Protein AF-A0A2V6F316-F1 (afdb_monomer)

Solvent-accessible surface area (backbone atoms only — not comparable to full-atom values): 5515 Å² total; per-residue (Å²): 133,87,65,53,74,45,78,40,52,16,22,78,84,81,56,92,60,25,28,44,51,84,75,40,68,64,63,58,66,59,52,54,49,56,42,56,74,70,65,68,68,57,51,80,41,78,49,58,54,79,90,54,59,67,70,58,47,50,53,41,53,51,50,20,51,51,50,55,50,50,49,53,53,48,50,53,64,77,50,58,76,78,77,77,82,74,78,94,83,130

Secondary structure (DSSP, 8-state):
----EEEE-B--SSS---B-TTSSS--HHHHHHHHHHTT---EEEE---SSS-HHHHHHHHHHHHHHHHHHHHHHHHHS-----------

Sequence (90 aa):
MSRGSIHANDNSGNYDDHKPPGEGNIDWKRLLTELSQIEFHGAFILELSGNKEPEIVLAEARRARHYLRGISRHLALSSPPTVNVANRTA

pLDDT: mean 88.24, std 16.68, range [43.53, 98.69]

Radius of gyration: 16.67 Å; Cα contacts (8 Å, |Δi|>4): 89; chains: 1; bounding box: 50×24×44 Å

Foldseek 3Di:
DDADEDEDAAAQVPDPQLAQAPPHDDPLLVVLLVCVVVVRGHHYHRRHDPPDDPVVVVVSNVVSVVVNVVSNVVSCVVPPPPPPPPDDDD

Mean predicted aligned error: 7.1 Å

Structure (mm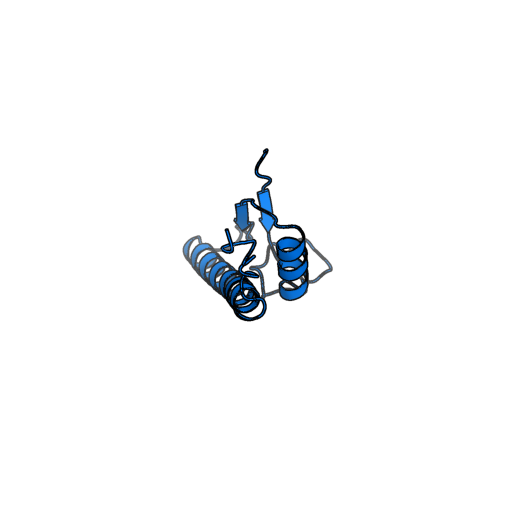CIF, N/CA/C/O backbone):
data_AF-A0A2V6F316-F1
#
_entry.id   AF-A0A2V6F316-F1
#
loop_
_atom_site.group_PDB
_atom_site.id
_atom_site.type_symbol
_atom_site.label_atom_id
_atom_site.label_alt_id
_atom_site.label_comp_id
_atom_site.label_asym_id
_atom_site.label_entity_id
_atom_site.label_seq_id
_atom_site.pdbx_PDB_ins_code
_atom_site.Cartn_x
_atom_site.Cartn_y
_atom_site.Cartn_z
_atom_site.occupancy
_atom_site.B_iso_or_equiv
_atom_site.auth_seq_id
_atom_site.auth_comp_id
_atom_site.auth_asym_id
_atom_site.auth_atom_id
_atom_site.pdbx_PDB_model_num
ATOM 1 N N . MET A 1 1 ? -23.650 8.004 1.055 1.00 50.97 1 MET A N 1
ATOM 2 C CA . MET A 1 1 ? -22.285 8.010 1.625 1.00 50.97 1 MET A CA 1
ATOM 3 C C . MET A 1 1 ? -21.300 7.990 0.467 1.00 50.97 1 MET A C 1
ATOM 5 O O . MET A 1 1 ? -21.319 7.022 -0.285 1.00 50.97 1 MET A O 1
ATOM 9 N N . SER A 1 2 ? -20.522 9.056 0.244 1.00 50.00 2 SER A N 1
ATOM 10 C CA . SER A 1 2 ? -19.479 9.023 -0.789 1.00 50.00 2 SER A CA 1
ATOM 11 C C . SER A 1 2 ? -18.361 8.099 -0.315 1.00 50.00 2 SER A C 1
ATOM 13 O O . SER A 1 2 ? -17.769 8.335 0.736 1.00 50.00 2 SER A O 1
ATOM 15 N N . ARG A 1 3 ? -18.095 7.028 -1.060 1.00 71.88 3 ARG A N 1
ATOM 16 C CA . ARG A 1 3 ? -16.949 6.155 -0.802 1.00 71.88 3 ARG A CA 1
ATOM 17 C C . ARG A 1 3 ? -15.704 6.867 -1.326 1.00 71.88 3 ARG A C 1
ATOM 19 O O . ARG A 1 3 ? -15.550 6.982 -2.536 1.00 71.88 3 ARG A O 1
ATOM 26 N N . GLY A 1 4 ? -14.882 7.408 -0.427 1.00 88.81 4 GLY A N 1
ATOM 27 C CA . GLY A 1 4 ? -13.595 8.004 -0.794 1.00 88.81 4 GLY A CA 1
ATOM 28 C C . GLY A 1 4 ? -12.623 6.953 -1.339 1.00 88.81 4 GLY A C 1
ATOM 29 O O . GLY A 1 4 ? -12.800 5.753 -1.109 1.00 88.81 4 GLY A O 1
ATOM 30 N N . SER A 1 5 ? -11.596 7.394 -2.059 1.00 93.94 5 SER A N 1
ATOM 31 C CA . SER A 1 5 ? -10.455 6.558 -2.435 1.00 93.94 5 SER A CA 1
ATOM 32 C C . SER A 1 5 ? -9.200 7.037 -1.717 1.00 93.94 5 SER A C 1
ATOM 34 O O . SER A 1 5 ? -9.004 8.230 -1.499 1.00 93.94 5 SER A O 1
ATOM 36 N N . ILE A 1 6 ? -8.351 6.085 -1.351 1.00 96.19 6 ILE A N 1
ATOM 37 C CA . ILE A 1 6 ? -6.971 6.325 -0.950 1.00 96.19 6 ILE A CA 1
ATOM 38 C C . ILE A 1 6 ? -6.103 5.879 -2.113 1.00 96.19 6 ILE A C 1
ATOM 40 O O . ILE A 1 6 ? -6.214 4.746 -2.580 1.00 96.19 6 ILE A O 1
ATOM 44 N N . HIS A 1 7 ? -5.266 6.790 -2.579 1.00 97.00 7 HIS A N 1
ATOM 45 C CA . HIS A 1 7 ? -4.231 6.531 -3.561 1.00 97.00 7 HIS A CA 1
ATOM 46 C C . HIS A 1 7 ? -2.941 6.289 -2.781 1.00 97.00 7 HIS A C 1
ATOM 48 O O . HIS A 1 7 ? -2.639 7.030 -1.846 1.00 97.00 7 HIS A O 1
ATOM 54 N N . ALA A 1 8 ? -2.271 5.178 -3.058 1.00 97.56 8 ALA A N 1
ATOM 55 C CA . ALA A 1 8 ? -1.295 4.609 -2.152 1.00 97.56 8 ALA A CA 1
ATOM 56 C C . ALA A 1 8 ? -0.024 4.181 -2.869 1.00 97.56 8 ALA A C 1
ATOM 58 O O . ALA A 1 8 ? -0.020 3.276 -3.708 1.00 97.56 8 ALA A O 1
ATOM 59 N N . ASN A 1 9 ? 1.067 4.764 -2.404 1.00 97.94 9 ASN A N 1
ATOM 60 C CA . ASN A 1 9 ? 2.427 4.341 -2.641 1.00 97.94 9 ASN A CA 1
ATOM 61 C C . ASN A 1 9 ? 3.232 4.494 -1.358 1.00 97.94 9 ASN A C 1
ATOM 63 O O . ASN A 1 9 ? 2.828 5.183 -0.425 1.00 97.94 9 ASN A O 1
ATOM 67 N N . ASP A 1 10 ? 4.374 3.832 -1.323 1.00 98.31 10 ASP A N 1
ATOM 68 C CA . ASP A 1 10 ? 5.400 4.039 -0.318 1.00 98.31 10 ASP A CA 1
ATOM 69 C C . ASP A 1 10 ? 6.487 4.974 -0.853 1.00 98.31 10 A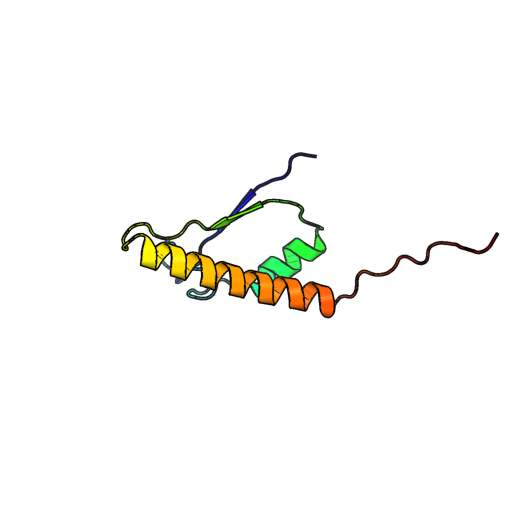SP A C 1
ATOM 71 O O . ASP A 1 10 ? 6.568 5.253 -2.056 1.00 98.31 10 ASP A O 1
ATOM 75 N N . ASN A 1 11 ? 7.348 5.443 0.043 1.00 97.25 11 ASN A N 1
ATOM 76 C CA . ASN A 1 11 ? 8.505 6.251 -0.310 1.00 97.25 11 ASN A CA 1
ATOM 77 C C . ASN A 1 11 ? 9.592 6.214 0.771 1.00 97.25 11 ASN A C 1
ATOM 79 O O . ASN A 1 11 ? 9.385 5.730 1.880 1.00 97.25 11 ASN A O 1
ATOM 83 N N . SER A 1 12 ? 10.773 6.735 0.448 1.00 96.12 12 SER A N 1
ATOM 84 C CA . SER A 1 12 ? 11.928 6.775 1.356 1.00 96.12 12 SER A CA 1
ATOM 85 C C . SER A 1 12 ? 11.935 7.996 2.290 1.00 96.12 12 SER A C 1
ATOM 87 O O . SER A 1 12 ? 12.929 8.234 2.973 1.00 96.12 12 SER A O 1
ATOM 89 N N . GLY A 1 13 ? 10.865 8.797 2.311 1.00 94.94 13 GLY A N 1
ATOM 90 C CA . GLY A 1 13 ? 10.721 10.009 3.127 1.00 94.94 13 GLY A CA 1
ATOM 91 C C . GLY A 1 13 ? 11.327 11.285 2.533 1.00 94.94 13 GLY A C 1
ATOM 92 O O . GLY A 1 13 ? 11.113 12.359 3.084 1.00 94.94 13 GLY A O 1
ATOM 93 N N . ASN A 1 14 ? 12.056 11.187 1.416 1.00 95.19 14 ASN A N 1
ATOM 94 C CA . ASN A 1 14 ? 12.759 12.325 0.805 1.00 95.19 14 ASN A CA 1
ATOM 95 C C . ASN A 1 14 ? 12.206 12.726 -0.572 1.00 95.19 14 ASN A C 1
ATOM 97 O O . ASN A 1 14 ? 12.457 13.838 -1.024 1.00 95.19 14 ASN A O 1
ATOM 101 N N . TYR A 1 15 ? 11.477 11.826 -1.234 1.00 92.56 15 TYR A N 1
ATOM 102 C CA . TYR A 1 15 ? 10.935 12.004 -2.580 1.00 92.56 15 TYR A CA 1
ATOM 103 C C . TYR A 1 15 ? 9.641 11.208 -2.723 1.00 92.56 15 TYR A C 1
ATOM 105 O O . TYR A 1 15 ? 9.401 10.278 -1.954 1.00 92.56 15 TYR A O 1
ATOM 113 N N . ASP A 1 16 ? 8.832 11.539 -3.724 1.00 93.06 16 ASP A N 1
ATOM 114 C CA . ASP A 1 16 ? 7.680 10.724 -4.102 1.00 93.06 16 ASP A CA 1
ATOM 115 C C . ASP A 1 16 ? 8.129 9.552 -4.990 1.00 93.06 16 ASP A C 1
ATOM 117 O O . ASP A 1 16 ? 8.065 9.596 -6.215 1.00 93.06 16 ASP A O 1
ATOM 121 N N . ASP A 1 17 ? 8.696 8.518 -4.362 1.00 94.12 17 ASP A N 1
ATOM 122 C CA . ASP A 1 17 ? 9.345 7.410 -5.079 1.00 94.12 17 ASP A CA 1
ATOM 123 C C . ASP A 1 17 ? 8.354 6.465 -5.791 1.00 94.12 17 ASP A C 1
ATOM 125 O O . ASP A 1 17 ? 8.779 5.580 -6.539 1.00 94.12 17 ASP A O 1
ATOM 129 N N . HIS A 1 18 ? 7.051 6.583 -5.510 1.00 96.81 18 HIS A N 1
ATOM 130 C CA . HIS A 1 18 ? 6.017 5.649 -5.968 1.00 96.81 18 HIS A CA 1
ATOM 131 C C . HIS A 1 18 ? 6.362 4.162 -5.723 1.00 96.81 18 HIS A C 1
ATOM 133 O O . HIS A 1 18 ? 6.122 3.289 -6.567 1.00 96.81 18 HIS A O 1
ATOM 139 N N . LYS A 1 19 ? 6.969 3.856 -4.567 1.00 97.38 19 LYS A N 1
ATOM 140 C CA . LYS A 1 19 ? 7.358 2.486 -4.206 1.00 97.38 19 LYS A CA 1
ATOM 141 C C . LYS A 1 19 ? 6.135 1.633 -3.857 1.00 97.38 19 LYS A C 1
ATOM 143 O O . LYS A 1 19 ? 5.114 2.162 -3.413 1.00 97.38 19 LYS A O 1
ATOM 148 N N . PRO A 1 20 ? 6.224 0.302 -3.988 1.00 98.00 20 PRO A N 1
ATOM 149 C CA . PRO A 1 20 ? 5.195 -0.594 -3.477 1.00 98.00 20 PRO A CA 1
ATOM 150 C C . PRO A 1 20 ? 5.053 -0.457 -1.948 1.00 98.00 20 PRO A C 1
ATOM 152 O O . PRO A 1 20 ? 6.069 -0.451 -1.252 1.00 98.00 20 PRO A O 1
ATOM 155 N N . PRO A 1 21 ? 3.823 -0.384 -1.399 1.00 98.50 21 PRO A N 1
ATOM 156 C CA . PRO A 1 21 ? 3.582 -0.479 0.040 1.00 98.50 21 PRO A CA 1
ATOM 157 C C . PRO A 1 21 ? 4.375 -1.604 0.718 1.00 98.50 21 PRO A C 1
ATOM 159 O O . PRO A 1 21 ? 4.227 -2.773 0.350 1.00 98.50 21 PRO A O 1
ATOM 162 N N . GLY A 1 22 ? 5.187 -1.240 1.715 1.00 98.00 22 GLY A N 1
ATOM 163 C CA . GLY A 1 22 ? 6.080 -2.142 2.447 1.00 98.00 22 GLY A CA 1
ATOM 164 C C . GLY A 1 22 ? 7.537 -2.124 1.968 1.00 98.00 22 GLY A C 1
ATOM 165 O O . GLY A 1 22 ? 8.373 -2.781 2.584 1.00 98.00 22 GLY A O 1
ATOM 166 N N . GLU A 1 23 ? 7.854 -1.388 0.899 1.00 97.50 23 GLU A N 1
ATOM 167 C CA . GLU A 1 23 ? 9.221 -1.220 0.377 1.00 97.50 23 GLU A CA 1
ATOM 168 C C . GLU A 1 23 ? 9.811 0.182 0.665 1.00 97.50 23 GLU A C 1
ATOM 170 O O . GLU A 1 23 ? 10.909 0.511 0.202 1.00 97.50 23 GLU A O 1
ATOM 175 N N . GLY A 1 24 ? 9.096 1.020 1.423 1.00 96.88 24 GLY A N 1
ATOM 176 C CA . GLY A 1 24 ? 9.561 2.324 1.895 1.00 96.88 24 GLY A CA 1
ATOM 177 C C . GLY A 1 24 ? 9.451 2.481 3.414 1.00 96.88 24 GLY A C 1
ATOM 178 O O . GLY A 1 24 ? 9.608 1.521 4.167 1.00 96.88 24 GLY A O 1
ATOM 179 N N . ASN A 1 25 ? 9.232 3.719 3.854 1.00 97.94 25 ASN A N 1
ATOM 180 C CA . ASN A 1 25 ? 9.306 4.133 5.253 1.00 97.94 25 ASN A CA 1
ATOM 181 C C . ASN A 1 25 ? 7.933 4.407 5.886 1.00 97.94 25 ASN A C 1
ATOM 183 O O . ASN A 1 25 ? 7.875 4.741 7.071 1.00 97.94 25 ASN A O 1
ATOM 187 N N . ILE A 1 26 ? 6.832 4.296 5.134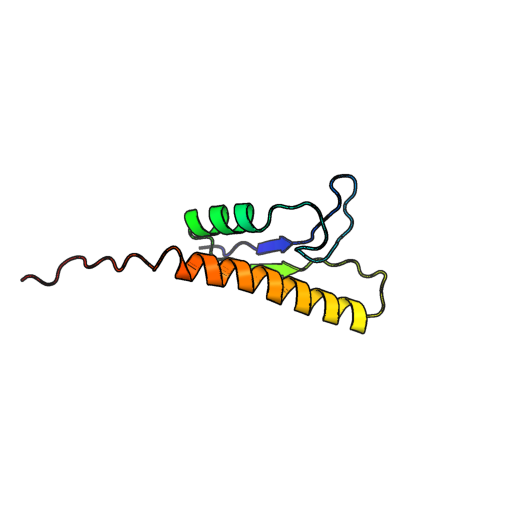 1.00 97.94 26 ILE A N 1
ATOM 188 C CA . ILE A 1 26 ? 5.493 4.496 5.696 1.00 97.94 26 ILE A CA 1
ATOM 189 C C . ILE A 1 26 ? 5.166 3.365 6.679 1.00 97.94 26 ILE A C 1
ATOM 191 O O . ILE A 1 26 ? 5.246 2.179 6.356 1.00 97.94 26 ILE A O 1
ATOM 195 N N . ASP A 1 27 ? 4.710 3.728 7.881 1.00 98.12 27 ASP A N 1
ATOM 196 C CA . ASP A 1 27 ? 4.148 2.770 8.836 1.00 98.12 27 ASP A CA 1
ATOM 197 C C . ASP A 1 27 ? 2.719 2.376 8.429 1.00 98.12 27 ASP A C 1
ATOM 199 O O . ASP A 1 27 ? 1.711 2.889 8.929 1.00 98.12 27 ASP A O 1
ATOM 203 N N . TRP A 1 28 ? 2.631 1.427 7.497 1.00 98.25 28 TRP A N 1
ATOM 204 C CA . TRP A 1 28 ? 1.360 0.906 6.995 1.00 98.25 28 TRP A CA 1
ATOM 205 C C . TRP A 1 28 ? 0.525 0.211 8.066 1.00 98.25 28 TRP A C 1
ATOM 207 O O . TRP A 1 28 ? -0.703 0.205 7.972 1.00 98.25 28 TRP A O 1
ATOM 217 N N . LYS A 1 29 ? 1.156 -0.380 9.089 1.00 97.69 29 LYS A N 1
ATOM 218 C CA . LYS A 1 29 ? 0.417 -1.043 10.167 1.00 97.69 29 LYS A CA 1
ATOM 219 C C . LYS A 1 29 ? -0.337 -0.013 10.991 1.00 97.69 29 LYS A C 1
ATOM 221 O O . LYS A 1 29 ? -1.523 -0.216 11.261 1.00 97.69 29 LYS A O 1
ATOM 226 N N . ARG A 1 30 ? 0.321 1.088 11.353 1.00 97.69 30 ARG A N 1
ATOM 227 C CA . ARG A 1 30 ? -0.323 2.199 12.049 1.00 97.69 30 ARG A CA 1
ATOM 228 C C . ARG A 1 30 ? -1.430 2.816 11.199 1.00 97.69 30 ARG A C 1
ATOM 230 O O . ARG A 1 30 ? -2.560 2.885 11.675 1.00 97.69 30 ARG A O 1
ATOM 237 N N . LEU A 1 31 ? -1.149 3.154 9.938 1.00 97.62 31 LEU A N 1
ATOM 238 C CA . LEU A 1 31 ? -2.145 3.746 9.035 1.00 97.62 31 LEU A CA 1
ATOM 239 C C . LEU A 1 31 ? -3.401 2.869 8.908 1.00 97.62 31 LEU A C 1
ATOM 241 O O . LEU A 1 31 ? -4.518 3.346 9.092 1.00 97.62 31 LEU A O 1
ATOM 245 N N . LEU A 1 32 ? -3.237 1.571 8.631 1.00 97.06 32 LEU A N 1
ATOM 246 C CA . LEU A 1 32 ? -4.370 0.652 8.491 1.00 97.06 32 LEU A CA 1
ATOM 247 C C . LEU A 1 32 ? -5.118 0.426 9.812 1.00 97.06 32 LEU A C 1
ATOM 249 O O . LEU A 1 32 ? -6.322 0.176 9.787 1.00 97.06 32 LEU A O 1
ATOM 253 N N . THR A 1 33 ? -4.436 0.538 10.955 1.00 96.38 33 THR A N 1
ATOM 254 C CA . THR A 1 33 ? -5.086 0.497 12.273 1.00 96.38 33 THR A CA 1
ATOM 255 C C . THR A 1 33 ? -5.992 1.710 12.462 1.00 96.38 33 THR A C 1
ATOM 257 O O . THR A 1 33 ? -7.157 1.544 12.812 1.00 96.38 33 THR A O 1
ATOM 260 N N . GLU A 1 34 ? -5.496 2.914 12.174 1.00 96.00 34 GLU A N 1
ATOM 261 C CA . GLU A 1 34 ? -6.264 4.159 12.304 1.00 96.00 34 GLU A CA 1
ATOM 262 C C . GLU A 1 34 ? -7.461 4.181 11.334 1.00 96.00 34 GLU A C 1
ATOM 264 O O . GLU A 1 34 ? -8.586 4.468 11.742 1.00 96.00 34 GLU A O 1
ATOM 269 N N . LEU A 1 35 ? -7.267 3.763 10.075 1.00 94.81 35 LEU A N 1
ATOM 270 C CA . LEU A 1 35 ? -8.359 3.629 9.098 1.00 94.81 35 LEU A CA 1
ATOM 271 C C . LEU A 1 35 ? -9.422 2.613 9.536 1.00 94.81 35 LEU A C 1
ATOM 273 O O . LEU A 1 35 ? -10.613 2.825 9.305 1.00 94.81 35 LEU A O 1
ATOM 277 N N . SER A 1 36 ? -9.006 1.517 10.178 1.00 93.00 36 SER A N 1
ATOM 278 C CA . SER A 1 36 ? -9.936 0.533 10.733 1.00 93.00 36 SER A CA 1
ATOM 279 C C . SER A 1 36 ? -10.745 1.098 11.902 1.00 93.00 36 SER A C 1
ATOM 281 O O . SER A 1 36 ? -11.913 0.749 12.035 1.00 93.00 36 SER A O 1
ATOM 283 N N . GLN A 1 37 ? -10.150 1.944 12.749 1.00 92.50 37 GLN A N 1
ATOM 284 C CA . GLN A 1 37 ? -10.815 2.530 13.921 1.00 92.50 37 GLN A CA 1
ATOM 285 C C . GLN A 1 37 ? -11.906 3.535 13.546 1.00 92.50 37 GLN A C 1
ATOM 287 O O . GLN A 1 37 ? -12.892 3.655 14.266 1.00 92.50 37 GLN A O 1
ATOM 292 N N . ILE A 1 38 ? -11.745 4.231 12.420 1.00 92.69 38 ILE A N 1
ATOM 293 C CA . ILE A 1 38 ? -12.758 5.154 11.889 1.00 92.69 38 ILE A CA 1
ATOM 294 C C . ILE A 1 38 ? -13.736 4.476 10.920 1.00 92.69 38 ILE A C 1
ATOM 296 O O . ILE A 1 38 ? -14.473 5.165 10.217 1.00 92.69 38 ILE A O 1
ATOM 300 N N . GLU A 1 39 ? -13.703 3.142 10.834 1.00 91.00 39 GLU A N 1
ATOM 301 C CA . GLU A 1 39 ? -14.538 2.346 9.931 1.00 91.00 39 GLU A CA 1
ATOM 302 C C . GLU A 1 39 ? -14.488 2.860 8.482 1.00 91.00 39 GLU A C 1
ATOM 304 O O . GLU A 1 39 ? -15.512 3.020 7.809 1.00 91.00 39 GLU A O 1
ATOM 309 N N . PHE A 1 40 ? -13.287 3.155 7.980 1.00 91.94 40 PHE A N 1
ATOM 310 C CA . PHE A 1 40 ? -13.129 3.648 6.617 1.00 91.94 40 PHE A CA 1
ATOM 311 C C . PHE A 1 40 ? -13.594 2.599 5.593 1.00 91.94 40 PHE A C 1
ATOM 313 O O . PHE A 1 40 ? -13.060 1.493 5.516 1.00 91.94 40 PHE A O 1
ATOM 320 N N . HIS A 1 41 ? -14.560 2.977 4.752 1.00 91.31 41 HIS A N 1
ATOM 321 C CA . HIS A 1 41 ? -15.096 2.142 3.676 1.00 91.31 41 HIS A CA 1
ATOM 322 C C . HIS A 1 41 ? -14.871 2.810 2.315 1.00 91.31 41 HIS A C 1
ATOM 324 O O . HIS A 1 41 ? -15.756 3.477 1.770 1.00 91.31 41 HIS A O 1
ATOM 330 N N . GLY A 1 42 ? -13.680 2.604 1.757 1.00 92.62 42 GLY A N 1
ATOM 331 C CA . GLY A 1 42 ? -13.253 3.185 0.487 1.00 92.62 42 GLY A CA 1
ATOM 332 C C . GLY A 1 42 ? -12.289 2.297 -0.295 1.00 92.62 42 GLY A C 1
ATOM 333 O O . GLY A 1 42 ? -11.848 1.253 0.188 1.00 92.62 42 GLY A O 1
ATOM 334 N N . ALA A 1 43 ? -11.989 2.699 -1.529 1.00 93.00 43 ALA A N 1
ATOM 335 C CA . ALA A 1 43 ? -11.043 1.979 -2.378 1.00 93.00 43 ALA A CA 1
ATOM 336 C C . ALA A 1 43 ? -9.598 2.314 -1.989 1.00 93.00 43 ALA A C 1
ATOM 338 O O . ALA A 1 43 ? -9.294 3.463 -1.685 1.00 93.00 43 ALA A O 1
ATOM 339 N N . PHE A 1 44 ? -8.712 1.323 -2.058 1.00 95.44 44 PHE A N 1
ATOM 340 C CA . PHE A 1 44 ? -7.264 1.519 -2.009 1.00 95.44 44 PHE A CA 1
ATOM 341 C C . PHE A 1 44 ? -6.714 1.305 -3.422 1.00 95.44 44 PHE A C 1
ATOM 343 O O . PHE A 1 44 ? -6.823 0.203 -3.966 1.00 95.44 44 PHE A O 1
ATOM 350 N N . ILE A 1 45 ? -6.173 2.358 -4.022 1.00 96.81 45 ILE A N 1
ATOM 351 C CA . ILE A 1 45 ? -5.625 2.381 -5.379 1.00 96.81 45 ILE A CA 1
ATOM 352 C C . ILE A 1 45 ? -4.105 2.416 -5.251 1.00 96.81 45 ILE A C 1
ATOM 354 O O . ILE A 1 45 ? -3.574 3.295 -4.587 1.00 96.81 45 ILE A O 1
ATOM 358 N N . LEU A 1 46 ? -3.404 1.451 -5.847 1.00 97.69 46 LEU A N 1
ATOM 359 C CA . LEU A 1 46 ? -1.939 1.422 -5.830 1.00 97.69 46 LEU A CA 1
ATOM 360 C C . LEU A 1 46 ? -1.388 2.321 -6.944 1.00 97.69 46 LEU A C 1
ATOM 362 O O . LEU A 1 46 ? -1.640 2.047 -8.116 1.00 97.69 46 LEU A O 1
ATOM 366 N N . GLU A 1 47 ? -0.624 3.349 -6.580 1.00 96.44 47 GLU A N 1
ATOM 367 C CA . GLU A 1 47 ? 0.014 4.293 -7.510 1.00 96.44 47 GLU A CA 1
ATOM 368 C C . GLU A 1 47 ? 1.516 4.021 -7.606 1.00 96.44 47 GLU A C 1
ATOM 370 O O . GLU A 1 47 ? 2.338 4.676 -6.972 1.00 96.44 47 GLU A O 1
ATOM 375 N N . LEU A 1 48 ? 1.882 3.001 -8.379 1.00 96.25 48 LEU A N 1
ATOM 376 C CA . LEU A 1 48 ? 3.272 2.556 -8.494 1.00 96.25 48 LEU A CA 1
ATOM 377 C C . LEU A 1 48 ? 4.014 3.252 -9.634 1.00 96.25 48 LEU A C 1
ATOM 379 O O . LEU A 1 48 ? 3.406 3.660 -10.625 1.00 96.25 48 LEU A O 1
ATOM 383 N N . SER A 1 49 ? 5.342 3.324 -9.516 1.00 89.25 49 SER A N 1
ATOM 384 C CA . SER A 1 49 ? 6.185 3.916 -10.553 1.00 89.25 49 SER A CA 1
ATOM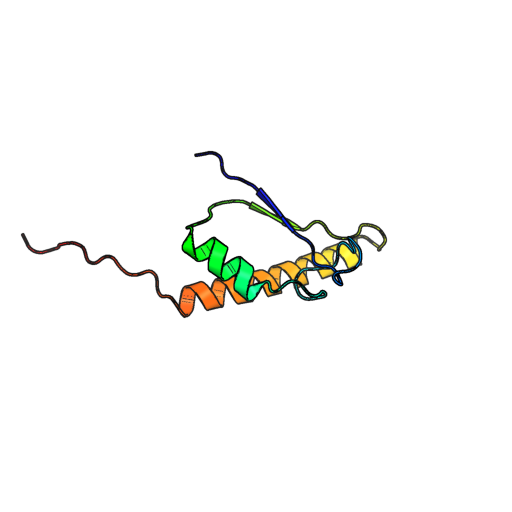 385 C C . SER A 1 49 ? 6.041 3.172 -11.883 1.00 89.25 49 SER A C 1
ATOM 387 O O . SER A 1 49 ? 6.246 1.959 -11.963 1.00 89.25 49 SER A O 1
ATOM 389 N N . GLY A 1 50 ? 5.723 3.916 -12.944 1.00 83.88 50 GLY A N 1
ATOM 390 C CA . GLY A 1 50 ? 5.575 3.397 -14.307 1.00 83.88 50 GLY A CA 1
ATOM 391 C C . GLY A 1 50 ? 6.886 3.294 -15.092 1.00 83.88 50 GLY A C 1
ATOM 392 O O . GLY A 1 50 ? 6.851 3.087 -16.298 1.00 83.88 50 GLY A O 1
ATOM 393 N N . ASN A 1 51 ? 8.042 3.473 -14.446 1.00 91.25 51 ASN A N 1
ATOM 394 C CA . ASN A 1 51 ? 9.352 3.465 -15.109 1.00 91.25 51 ASN A CA 1
ATOM 395 C C . ASN A 1 51 ? 9.964 2.061 -15.292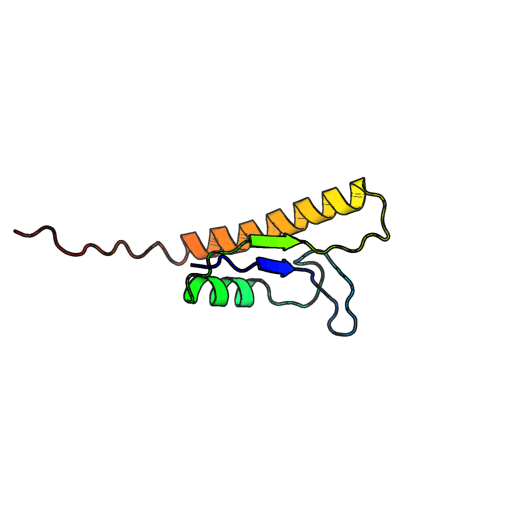 1.00 91.25 51 ASN A C 1
ATOM 397 O O . ASN A 1 51 ? 11.147 1.948 -15.613 1.00 91.25 51 ASN A O 1
ATOM 401 N N . LYS A 1 52 ? 9.182 1.002 -15.062 1.00 92.88 52 LYS A N 1
ATOM 402 C CA . LYS A 1 52 ? 9.580 -0.406 -15.190 1.00 92.88 52 LYS A CA 1
ATOM 403 C C . LYS A 1 52 ? 8.687 -1.107 -16.208 1.00 92.88 52 LYS A C 1
ATOM 405 O O . LYS A 1 52 ? 7.578 -0.652 -16.481 1.00 92.88 52 LYS A O 1
ATOM 410 N N . GLU A 1 53 ? 9.145 -2.257 -16.693 1.00 97.31 53 GLU A N 1
ATOM 411 C CA . GLU A 1 53 ? 8.333 -3.126 -17.548 1.00 97.31 53 GLU A CA 1
ATOM 412 C C . GLU A 1 53 ? 6.998 -3.497 -16.866 1.00 97.31 53 GLU A C 1
ATOM 414 O O . GLU A 1 53 ? 6.985 -3.759 -15.651 1.00 97.31 53 GLU A O 1
ATOM 419 N N . PRO A 1 54 ? 5.872 -3.551 -17.605 1.00 95.81 54 PRO A N 1
ATOM 420 C CA . PRO A 1 54 ? 4.543 -3.800 -17.040 1.00 95.81 54 PRO A CA 1
ATOM 421 C C . PRO A 1 54 ? 4.447 -5.058 -16.169 1.00 95.81 54 PRO A C 1
ATOM 423 O O . PRO A 1 54 ? 3.744 -5.067 -15.157 1.00 95.81 54 PRO A O 1
ATOM 426 N N . GLU A 1 55 ? 5.171 -6.121 -16.515 1.00 97.19 55 GLU A N 1
ATOM 427 C CA . GLU A 1 55 ? 5.206 -7.377 -15.764 1.00 97.19 55 GLU A CA 1
ATOM 428 C C . GLU A 1 55 ? 5.827 -7.187 -14.377 1.00 97.19 55 GLU A C 1
ATOM 430 O O . GLU A 1 55 ? 5.362 -7.776 -13.395 1.00 97.19 55 GLU A O 1
ATOM 435 N N . ILE A 1 56 ? 6.851 -6.334 -14.282 1.00 96.81 56 ILE A N 1
ATOM 436 C CA . ILE A 1 56 ? 7.506 -5.989 -13.019 1.00 96.81 56 ILE A CA 1
ATOM 437 C C . ILE A 1 56 ? 6.543 -5.171 -12.160 1.00 96.81 56 ILE A C 1
ATOM 439 O O . ILE A 1 56 ? 6.333 -5.513 -10.992 1.00 96.81 56 ILE A O 1
ATOM 443 N N . VAL A 1 57 ? 5.897 -4.159 -12.748 1.00 96.69 57 VAL A N 1
ATOM 444 C CA . VAL A 1 57 ? 4.899 -3.323 -12.058 1.00 96.69 57 VAL A CA 1
ATOM 445 C C . VAL A 1 57 ? 3.738 -4.177 -11.544 1.00 96.69 57 VAL A C 1
ATOM 447 O O . VAL A 1 57 ? 3.314 -4.039 -10.396 1.00 96.69 57 VAL A O 1
ATOM 450 N N . LEU A 1 58 ? 3.248 -5.129 -12.343 1.00 97.12 58 LEU A N 1
ATOM 451 C CA . LEU A 1 58 ? 2.177 -6.034 -11.929 1.00 97.12 58 LEU A CA 1
ATOM 452 C C . LEU A 1 58 ? 2.618 -6.966 -10.792 1.00 97.12 58 LEU A C 1
ATOM 454 O O . LEU A 1 58 ? 1.853 -7.209 -9.853 1.00 97.12 58 LEU A O 1
ATOM 458 N N . ALA A 1 59 ? 3.843 -7.492 -10.847 1.00 97.81 59 ALA A N 1
ATOM 459 C CA . ALA A 1 59 ? 4.391 -8.314 -9.773 1.00 97.81 59 ALA A CA 1
ATOM 460 C C . ALA A 1 59 ? 4.533 -7.515 -8.465 1.00 97.81 59 ALA A C 1
ATOM 462 O O . ALA A 1 59 ? 4.204 -8.027 -7.392 1.00 97.81 59 ALA A O 1
ATOM 463 N N . GLU A 1 60 ? 4.974 -6.262 -8.551 1.00 97.56 60 GLU A N 1
ATOM 464 C CA . GLU A 1 60 ? 5.053 -5.311 -7.438 1.00 97.56 60 GLU A CA 1
ATOM 465 C C . GLU A 1 60 ? 3.677 -5.004 -6.845 1.00 97.56 60 GLU A C 1
ATOM 467 O O . GLU A 1 60 ? 3.478 -5.158 -5.638 1.00 97.56 60 GLU A O 1
ATOM 472 N N . ALA A 1 61 ? 2.687 -4.700 -7.687 1.00 97.94 61 ALA A N 1
ATOM 473 C CA . ALA A 1 61 ? 1.309 -4.469 -7.259 1.00 97.94 61 ALA A CA 1
ATOM 474 C C . ALA A 1 61 ? 0.724 -5.676 -6.515 1.00 97.94 61 ALA A C 1
ATOM 476 O O . ALA A 1 61 ? 0.045 -5.526 -5.494 1.00 97.94 61 ALA A O 1
ATOM 477 N N . ARG A 1 62 ? 1.021 -6.900 -6.975 1.00 98.38 62 ARG A N 1
ATOM 478 C CA . ARG A 1 62 ? 0.606 -8.126 -6.279 1.00 98.38 62 ARG A CA 1
ATOM 479 C C . ARG A 1 62 ? 1.255 -8.229 -4.903 1.00 98.38 62 ARG A C 1
ATOM 481 O O . ARG A 1 62 ? 0.539 -8.512 -3.941 1.00 98.38 62 ARG A O 1
ATOM 488 N N . ARG A 1 63 ? 2.565 -7.984 -4.785 1.00 98.38 63 ARG A N 1
ATOM 489 C CA . ARG A 1 63 ? 3.278 -8.024 -3.494 1.00 98.38 63 ARG A CA 1
ATOM 490 C C . ARG A 1 63 ? 2.746 -6.978 -2.518 1.00 98.38 63 ARG A C 1
ATOM 492 O O . ARG A 1 63 ? 2.360 -7.354 -1.414 1.00 98.38 63 ARG A O 1
ATOM 499 N N . ALA A 1 64 ? 2.606 -5.727 -2.951 1.00 98.44 64 ALA A N 1
ATOM 500 C CA . ALA A 1 64 ? 2.013 -4.653 -2.154 1.00 98.44 64 ALA A CA 1
ATOM 501 C C . ALA A 1 64 ? 0.604 -5.009 -1.664 1.00 98.44 64 ALA A C 1
ATOM 503 O O . ALA A 1 64 ? 0.290 -4.897 -0.479 1.00 98.44 64 ALA A O 1
ATOM 504 N N . ARG A 1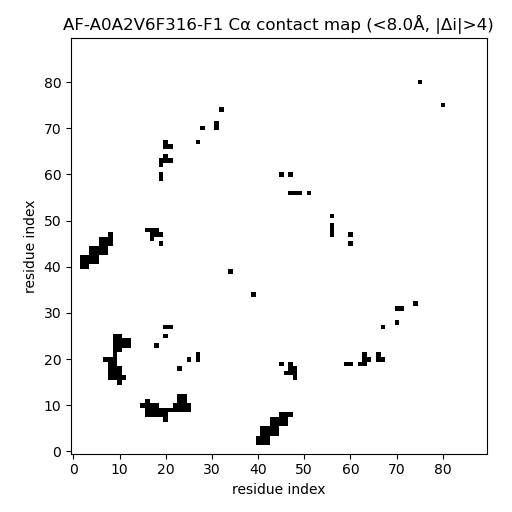 65 ? -0.250 -5.528 -2.555 1.00 98.31 65 ARG A N 1
ATOM 505 C CA . ARG A 1 65 ? -1.592 -5.982 -2.174 1.00 98.31 65 ARG A CA 1
ATOM 506 C C . ARG A 1 65 ? -1.545 -7.109 -1.143 1.00 98.31 65 ARG A C 1
ATOM 508 O O . ARG A 1 65 ? -2.362 -7.121 -0.223 1.00 98.31 65 ARG A O 1
ATOM 515 N N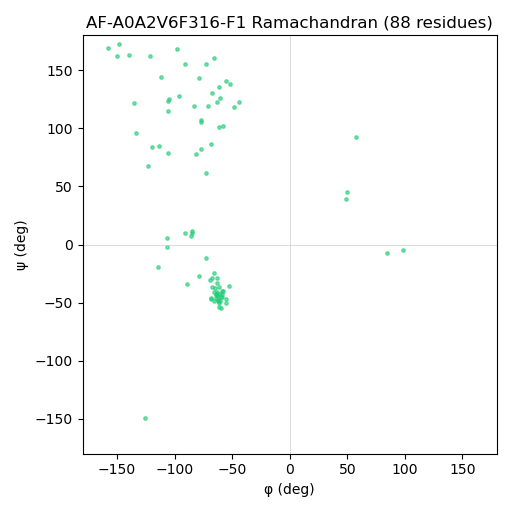 . HIS A 1 66 ? -0.648 -8.082 -1.303 1.00 98.62 66 HIS A N 1
ATOM 516 C CA . HIS A 1 66 ? -0.488 -9.169 -0.336 1.00 98.62 66 HIS A CA 1
ATOM 517 C C . HIS A 1 66 ? -0.037 -8.647 1.031 1.00 98.62 66 HIS A C 1
ATOM 519 O O . HIS A 1 66 ? -0.612 -9.060 2.037 1.00 98.62 66 HIS A O 1
ATOM 525 N N . TYR A 1 67 ? 0.910 -7.709 1.058 1.00 98.69 67 TYR A N 1
ATOM 526 C CA . TYR A 1 67 ? 1.388 -7.053 2.271 1.00 98.69 67 TYR A CA 1
ATOM 527 C C . TYR A 1 67 ? 0.258 -6.320 3.011 1.00 98.69 67 TYR A C 1
ATOM 529 O O . TYR A 1 67 ? -0.047 -6.656 4.159 1.00 98.69 67 TYR A O 1
ATOM 537 N N . LEU A 1 68 ? -0.456 -5.419 2.324 1.00 98.38 68 LEU A N 1
ATOM 538 C CA . LEU A 1 68 ? -1.581 -4.675 2.903 1.00 98.38 68 LEU A CA 1
ATOM 539 C C . LEU A 1 68 ? -2.690 -5.614 3.398 1.00 98.38 68 LEU A C 1
ATOM 541 O O . LEU A 1 68 ? -3.161 -5.480 4.527 1.00 98.38 68 LEU A O 1
ATOM 545 N N . ARG A 1 69 ? -3.070 -6.631 2.606 1.00 97.44 69 ARG A N 1
ATOM 546 C CA . ARG A 1 69 ? -4.066 -7.629 3.042 1.00 97.44 69 ARG A CA 1
ATOM 547 C C . ARG A 1 69 ? -3.604 -8.443 4.244 1.00 97.44 69 ARG A C 1
ATOM 549 O O . ARG A 1 69 ? -4.456 -8.853 5.030 1.00 97.44 69 ARG A O 1
ATOM 556 N N . GLY A 1 70 ? -2.307 -8.711 4.369 1.00 98.19 70 GLY A N 1
ATOM 557 C CA . GLY A 1 70 ? -1.733 -9.390 5.526 1.00 98.19 70 GLY A CA 1
ATOM 558 C C . GLY A 1 70 ? -1.976 -8.595 6.805 1.00 98.19 70 GLY A C 1
ATOM 559 O O . GLY A 1 70 ? -2.518 -9.141 7.767 1.00 98.19 70 GLY A O 1
ATOM 560 N N . ILE A 1 71 ? -1.680 -7.293 6.774 1.00 97.69 71 ILE A N 1
ATOM 561 C CA . ILE A 1 71 ? -1.943 -6.375 7.889 1.00 97.69 71 ILE A CA 1
ATOM 562 C C . ILE A 1 71 ? -3.441 -6.318 8.191 1.00 97.69 71 ILE A C 1
ATOM 564 O O . ILE A 1 71 ? -3.838 -6.592 9.322 1.00 97.69 71 ILE A O 1
ATOM 568 N N . SER A 1 72 ? -4.288 -6.035 7.195 1.00 95.12 72 SER A N 1
ATOM 569 C CA . SER A 1 72 ? -5.739 -5.923 7.407 1.00 95.12 72 SER A CA 1
ATOM 570 C C . SER A 1 72 ? -6.351 -7.210 7.963 1.00 95.12 72 SER A C 1
ATOM 572 O O . SER A 1 72 ? -7.196 -7.159 8.853 1.00 95.12 72 SER A O 1
ATOM 574 N N . ARG A 1 73 ? -5.914 -8.383 7.478 1.00 95.38 73 ARG A N 1
ATOM 575 C CA . ARG A 1 73 ? -6.365 -9.677 8.009 1.00 95.38 73 ARG A CA 1
ATOM 576 C C . ARG A 1 73 ? -5.932 -9.859 9.458 1.00 95.38 73 ARG A C 1
ATOM 578 O O . ARG A 1 73 ? -6.727 -10.344 10.253 1.00 95.38 73 ARG A O 1
ATOM 585 N N . HIS A 1 74 ? -4.696 -9.500 9.796 1.00 95.00 74 HIS A N 1
ATOM 586 C CA . HIS A 1 74 ? -4.221 -9.584 11.171 1.00 95.00 74 HIS A CA 1
ATOM 587 C C . HIS A 1 74 ? -5.028 -8.662 12.094 1.00 95.00 74 HIS A C 1
ATOM 589 O O . HIS A 1 74 ? -5.480 -9.117 13.136 1.00 95.00 74 HIS A O 1
ATOM 595 N N . LEU A 1 75 ? -5.293 -7.417 11.687 1.00 92.38 75 LEU A N 1
ATOM 596 C CA . LEU A 1 75 ? -6.128 -6.482 12.454 1.00 92.38 75 LEU A CA 1
ATOM 597 C C . LEU A 1 75 ? -7.542 -7.032 12.692 1.00 92.38 75 LEU A C 1
ATOM 599 O O . LEU A 1 75 ? -8.014 -7.015 13.824 1.00 92.38 75 LEU A O 1
ATOM 603 N N . ALA A 1 76 ? -8.175 -7.602 11.663 1.00 88.81 76 ALA A N 1
ATOM 604 C CA . ALA A 1 76 ? -9.511 -8.192 11.775 1.00 88.81 76 ALA A CA 1
ATOM 605 C C . ALA A 1 76 ? -9.574 -9.440 12.680 1.00 88.81 76 ALA A C 1
ATOM 607 O O . ALA A 1 76 ? -10.639 -9.778 13.189 1.00 88.81 76 ALA A O 1
ATOM 608 N N . LEU A 1 77 ? -8.457 -10.155 12.852 1.00 89.81 77 LEU A N 1
ATOM 609 C CA . LEU A 1 77 ? -8.370 -11.322 13.738 1.00 89.81 77 LEU A CA 1
ATOM 610 C C . LEU A 1 77 ? -7.980 -10.937 15.173 1.00 89.81 77 LEU A C 1
ATOM 612 O O . LEU A 1 77 ? -8.440 -11.580 16.112 1.00 89.81 77 LEU A O 1
ATOM 616 N N . SER A 1 78 ? -7.138 -9.913 15.342 1.00 82.75 78 SER A N 1
ATOM 617 C CA . SER A 1 78 ? -6.665 -9.425 16.648 1.00 82.75 78 SER A CA 1
ATOM 618 C C . SER A 1 78 ? -7.694 -8.549 17.365 1.00 82.75 78 SER A C 1
ATOM 620 O O . SER A 1 78 ? -7.725 -8.520 18.592 1.00 82.75 78 SER A O 1
ATOM 622 N N . SER A 1 79 ? -8.560 -7.881 16.606 1.00 65.31 79 SER A N 1
ATOM 623 C CA . SER A 1 79 ? -9.775 -7.234 17.090 1.00 65.31 79 SER A CA 1
ATOM 624 C C . SER A 1 79 ? -10.955 -7.995 16.489 1.00 65.31 79 SER A C 1
ATOM 626 O O . SER A 1 79 ? -11.424 -7.600 15.418 1.00 65.31 79 SER A O 1
ATOM 628 N N . PRO A 1 80 ? -11.412 -9.114 17.097 1.00 53.94 80 PRO A N 1
ATOM 629 C CA . PRO A 1 80 ? -12.601 -9.788 16.601 1.00 53.94 80 PRO A CA 1
ATOM 630 C C . PRO A 1 80 ? -13.711 -8.742 16.494 1.00 53.94 80 PRO A C 1
ATOM 632 O O . PRO A 1 80 ? -13.803 -7.909 17.404 1.00 53.94 80 PRO A O 1
ATOM 635 N N . PRO A 1 81 ? -14.527 -8.740 15.418 1.00 52.31 81 PRO A N 1
ATOM 636 C CA . PRO A 1 81 ? -15.691 -7.871 15.368 1.00 52.31 81 PRO A CA 1
ATOM 637 C C . PRO A 1 81 ? -16.411 -8.072 16.690 1.00 52.31 81 PRO A C 1
ATOM 639 O O . PRO A 1 81 ? -16.757 -9.205 17.036 1.00 52.31 81 PRO A O 1
ATOM 642 N N . THR A 1 82 ? -16.520 -7.004 17.478 1.00 52.62 82 THR A N 1
ATOM 643 C CA . THR A 1 82 ? -17.294 -7.033 18.705 1.00 52.62 82 THR A CA 1
ATOM 644 C C . THR A 1 82 ? -18.684 -7.428 18.258 1.00 52.62 82 THR A C 1
ATOM 646 O O . THR A 1 82 ? -19.408 -6.645 17.645 1.00 52.62 82 THR A O 1
ATOM 649 N N . VAL A 1 83 ? -19.027 -8.701 18.464 1.00 48.34 83 VAL A N 1
ATOM 650 C CA . VAL A 1 83 ? -20.391 -9.161 18.299 1.00 48.34 83 VAL A CA 1
ATOM 651 C C . VAL A 1 83 ? -21.137 -8.336 19.324 1.00 48.34 83 VAL A C 1
ATOM 653 O O . VAL A 1 83 ? -21.024 -8.573 20.526 1.00 48.34 83 VAL A O 1
ATOM 656 N N . ASN A 1 84 ? -21.810 -7.289 18.862 1.00 49.12 84 ASN A N 1
ATOM 657 C CA . ASN A 1 84 ? -22.729 -6.548 19.687 1.00 49.12 84 ASN A CA 1
ATOM 658 C C . ASN A 1 84 ? -23.886 -7.517 19.931 1.00 49.12 84 ASN A C 1
ATOM 660 O O . ASN A 1 84 ? -24.834 -7.585 19.149 1.00 49.12 84 ASN A O 1
ATOM 664 N N . VAL A 1 85 ? -23.755 -8.353 20.966 1.00 47.06 85 VAL A N 1
ATOM 665 C CA . VAL A 1 85 ? -24.837 -9.182 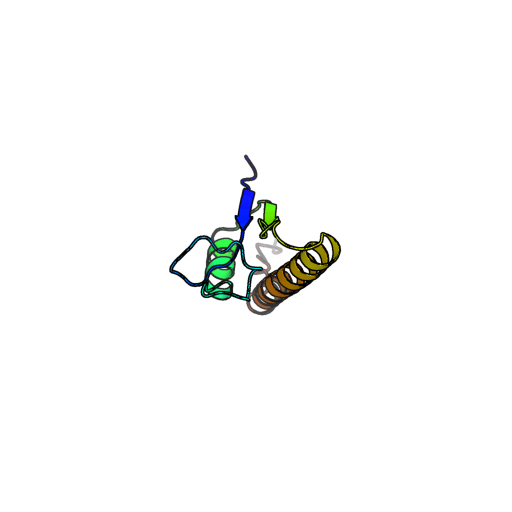21.501 1.00 47.06 85 VAL A CA 1
ATOM 666 C C . VAL A 1 85 ? -25.779 -8.232 22.241 1.00 47.06 85 VAL A C 1
ATOM 668 O O . VAL A 1 85 ? -25.952 -8.289 23.452 1.00 47.06 85 VAL A O 1
ATOM 671 N N . ALA A 1 86 ? -26.350 -7.290 21.496 1.00 46.69 86 ALA A N 1
ATOM 672 C CA . ALA A 1 86 ? -27.451 -6.480 21.949 1.00 46.69 86 ALA A CA 1
ATOM 673 C C . ALA A 1 86 ? -28.708 -7.353 21.866 1.00 46.69 86 ALA A C 1
ATOM 675 O O . ALA A 1 86 ? -29.210 -7.660 20.788 1.00 46.69 86 ALA A O 1
ATOM 676 N N . ASN A 1 87 ? -29.177 -7.747 23.048 1.00 48.50 87 ASN A N 1
ATOM 677 C CA . ASN A 1 87 ? -30.550 -8.110 23.381 1.00 48.50 87 ASN A CA 1
ATOM 678 C C . ASN A 1 87 ? -31.201 -9.250 22.577 1.00 48.50 87 ASN A C 1
ATOM 680 O O . ASN A 1 87 ? -31.929 -9.039 21.609 1.00 48.50 87 ASN A O 1
ATOM 684 N N . ARG A 1 88 ? -31.086 -10.470 23.116 1.00 43.53 88 ARG A N 1
ATOM 685 C CA . ARG A 1 88 ? -32.149 -11.488 23.036 1.00 43.53 88 ARG A CA 1
ATOM 686 C C . ARG A 1 88 ? -32.541 -11.936 24.443 1.00 43.53 88 ARG A C 1
ATOM 688 O O . ARG A 1 88 ? -32.289 -13.064 24.842 1.00 43.53 88 ARG A O 1
ATOM 695 N N . THR A 1 89 ? -33.152 -11.023 25.185 1.00 55.94 89 THR A N 1
ATOM 696 C CA . THR A 1 89 ? -34.061 -11.361 26.284 1.00 55.94 89 THR A CA 1
ATOM 697 C C . THR A 1 89 ? -35.289 -10.479 26.128 1.00 55.94 89 THR A C 1
ATOM 699 O O . THR A 1 89 ? -35.274 -9.311 26.513 1.00 55.94 89 THR A O 1
ATOM 702 N N . ALA A 1 90 ? -36.310 -11.044 25.496 1.00 46.28 90 ALA A N 1
ATOM 703 C CA . ALA A 1 90 ? -37.711 -10.721 25.707 1.00 46.28 90 ALA A CA 1
ATOM 704 C C . ALA A 1 90 ? -38.479 -12.038 25.574 1.00 46.28 90 ALA A C 1
ATOM 706 O O . ALA A 1 90 ? -38.164 -12.783 24.615 1.00 46.28 90 ALA A O 1
#

Nearest PDB structures (foldseek):
  3wqo-assembly1_B  TM=9.165E-01  e=6.475E-03  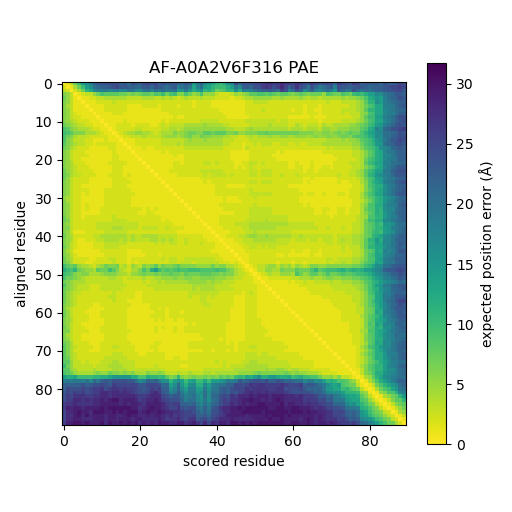Methanocaldococcus jannaschii DSM 2661
  4q3p-assembly4_D  TM=3.961E-01  e=1.770E+00  Schistosoma mansoni
  4q3p-assembly3_C  TM=3.819E-01  e=1.355E+00  Schistosoma mansoni
  4ak9-assembly1_A  TM=4.288E-01  e=3.946E+00  Physcomitrium patens